Protein AF-A0A931R5M5-F1 (afdb_monomer_lite)

Sequence (130 aa):
MFVCLSPGGQSLTTGETATEKLLVGTVKGIFSFVKQGGRWNRQGTMLPDQHISAIIFEPSSQTLFAGSYNGAIFASSDNGKNWQQRNQGIVDKEIYSLASQLKHHLPPERSRHHPRRRRSRRFSPHYRRR

pLDDT: mean 77.66, std 19.81, range [27.33, 97.44]

Radius of gyration: 27.16 Å; chains: 1; bounding box: 82×51×60 Å

Foldseek 3Di:
DDDDPDPPDDDDDDDPDDDQWDWDAACFAIWIWGQDPNDTDTPGHLGGNFRWQEWDQAVVLRKIWTAGQVFFIWIDSPNSNDIDTDCPPPPRRRDNYDDYDDDDDDDPPPPPPDDPPDDDDDDDDDDDDD

Structure (mmCIF, N/CA/C/O backbone):
data_AF-A0A931R5M5-F1
#
_entry.id   AF-A0A931R5M5-F1
#
loop_
_atom_site.group_PDB
_atom_site.id
_atom_site.type_symbol
_atom_site.label_atom_id
_atom_site.label_alt_id
_atom_site.label_comp_id
_atom_site.label_asym_id
_atom_site.label_entity_id
_atom_site.label_seq_id
_atom_site.pdbx_PDB_ins_code
_atom_site.Cartn_x
_atom_site.Cartn_y
_atom_site.Cartn_z
_atom_site.occupancy
_atom_site.B_iso_or_equiv
_atom_site.auth_seq_id
_atom_site.auth_comp_id
_atom_site.auth_asym_id
_atom_site.auth_atom_id
_atom_site.pdbx_PDB_model_num
ATOM 1 N N . MET A 1 1 ? 23.899 7.059 -3.935 1.00 39.09 1 MET A N 1
ATOM 2 C CA . MET A 1 1 ? 23.312 6.637 -2.646 1.00 39.09 1 MET A CA 1
ATOM 3 C C . MET A 1 1 ? 22.272 5.583 -2.971 1.00 39.09 1 MET A C 1
ATOM 5 O O . MET A 1 1 ? 21.408 5.868 -3.788 1.00 39.09 1 MET A O 1
ATOM 9 N N . PHE A 1 2 ? 22.405 4.376 -2.426 1.00 27.33 2 PHE A N 1
ATOM 10 C CA . PHE A 1 2 ? 21.464 3.278 -2.658 1.00 27.33 2 PHE A CA 1
ATOM 11 C C . PHE A 1 2 ? 20.683 3.032 -1.369 1.00 27.33 2 PHE A C 1
ATOM 13 O O . PHE A 1 2 ? 21.277 3.022 -0.292 1.00 27.33 2 PHE A O 1
ATOM 20 N N . VAL A 1 3 ? 19.369 2.863 -1.476 1.00 43.31 3 VAL A N 1
ATOM 21 C CA . VAL A 1 3 ? 18.518 2.423 -0.368 1.00 43.31 3 VAL A CA 1
ATOM 22 C C . VAL A 1 3 ? 18.069 1.010 -0.710 1.00 43.31 3 VAL A C 1
ATOM 24 O O . VAL A 1 3 ? 17.371 0.807 -1.700 1.00 43.31 3 VAL A O 1
ATOM 27 N N . CYS A 1 4 ? 18.511 0.033 0.076 1.00 44.94 4 CYS A N 1
ATOM 28 C CA . CYS A 1 4 ? 18.116 -1.363 -0.079 1.00 44.94 4 CYS A CA 1
ATOM 29 C C . CYS A 1 4 ? 16.935 -1.644 0.855 1.00 44.94 4 CYS A C 1
ATOM 31 O O . CYS A 1 4 ? 17.058 -1.483 2.066 1.00 44.94 4 CYS A O 1
ATOM 33 N N . LEU A 1 5 ? 15.801 -2.074 0.301 1.00 55.88 5 LEU A N 1
ATOM 34 C CA . LEU A 1 5 ? 14.603 -2.452 1.054 1.00 55.88 5 LEU A CA 1
ATOM 35 C C . LEU A 1 5 ? 14.379 -3.960 0.913 1.00 55.88 5 LEU A C 1
ATOM 37 O O . LEU A 1 5 ? 13.489 -4.403 0.198 1.00 55.88 5 LEU A O 1
ATOM 41 N N . SER A 1 6 ? 15.234 -4.750 1.558 1.00 52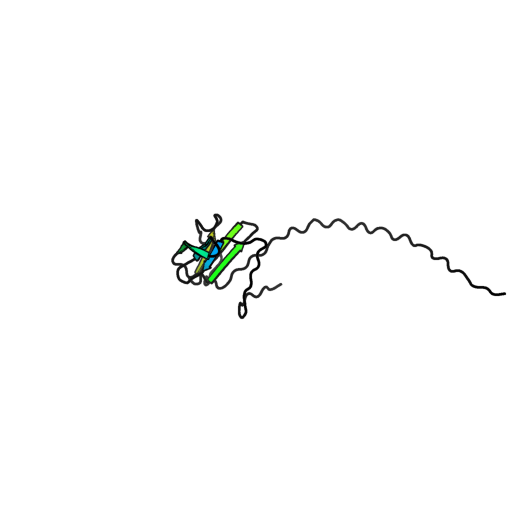.97 6 SER A N 1
ATOM 42 C CA . SER A 1 6 ? 15.001 -6.181 1.766 1.00 52.97 6 SER A CA 1
ATOM 43 C C . SER A 1 6 ? 14.606 -6.363 3.231 1.00 52.97 6 SER A C 1
ATOM 45 O O . SER A 1 6 ? 15.477 -6.250 4.100 1.00 52.97 6 SER A O 1
ATOM 47 N N . PRO A 1 7 ? 13.318 -6.581 3.560 1.00 54.22 7 PRO A N 1
ATOM 48 C CA . PRO A 1 7 ? 12.899 -6.820 4.931 1.00 54.22 7 PRO A CA 1
ATOM 49 C C . PRO A 1 7 ? 13.185 -8.286 5.282 1.00 54.22 7 PRO A C 1
ATOM 51 O O . PRO A 1 7 ? 12.282 -9.066 5.546 1.00 54.22 7 PRO A O 1
ATOM 54 N N . GLY A 1 8 ? 14.458 -8.686 5.273 1.00 48.91 8 GLY A N 1
ATOM 55 C CA . GLY A 1 8 ? 14.882 -9.948 5.890 1.00 48.91 8 GLY A CA 1
ATOM 56 C C . GLY A 1 8 ? 14.824 -9.900 7.425 1.00 48.91 8 GLY A C 1
ATOM 57 O O . GLY A 1 8 ? 15.053 -10.911 8.080 1.00 48.91 8 GLY A O 1
ATOM 58 N N . GLY A 1 9 ? 14.538 -8.728 8.003 1.00 59.25 9 GLY A N 1
ATOM 59 C CA . GLY A 1 9 ? 14.451 -8.485 9.441 1.00 59.25 9 GLY A CA 1
ATOM 60 C C . GLY A 1 9 ? 13.180 -7.735 9.846 1.00 59.25 9 GLY A C 1
ATOM 61 O O . GLY A 1 9 ? 12.313 -7.438 9.025 1.00 59.25 9 GLY A O 1
ATOM 62 N N . GLN A 1 10 ? 13.074 -7.421 11.137 1.00 51.81 10 GLN A N 1
ATOM 63 C CA . GLN A 1 10 ? 11.933 -6.706 11.706 1.00 51.81 10 GLN A CA 1
ATOM 64 C C . GLN A 1 10 ? 11.801 -5.310 11.074 1.00 51.81 10 GLN A C 1
ATOM 66 O O . GLN A 1 10 ? 12.698 -4.477 11.193 1.00 51.81 10 GLN A O 1
ATOM 71 N N . SER A 1 11 ? 10.678 -5.046 10.402 1.00 56.75 11 SER A N 1
ATOM 72 C CA . SER A 1 11 ? 10.358 -3.711 9.893 1.00 56.75 11 SER A CA 1
ATOM 73 C C . SER A 1 11 ? 9.631 -2.929 10.986 1.00 56.75 11 SER A C 1
ATOM 75 O O . SER A 1 11 ? 8.475 -3.213 11.299 1.00 56.75 11 SER A O 1
ATOM 77 N N . LEU A 1 12 ? 10.331 -1.985 11.619 1.00 54.25 12 LEU A N 1
ATOM 78 C CA . LEU A 1 12 ? 9.749 -1.049 12.577 1.00 54.25 12 LEU A CA 1
ATOM 79 C C . LEU A 1 12 ? 9.555 0.300 11.884 1.00 54.25 12 LEU A C 1
ATOM 81 O O . LEU A 1 12 ? 10.520 0.917 11.439 1.00 54.25 12 LEU A O 1
ATOM 85 N N . THR A 1 13 ? 8.313 0.773 11.818 1.00 62.06 13 THR A N 1
ATOM 86 C CA . THR A 1 13 ? 7.996 2.130 11.359 1.00 62.06 13 THR A CA 1
ATOM 87 C C . THR A 1 13 ? 7.532 2.949 12.555 1.00 62.06 13 THR A C 1
ATOM 89 O O . THR A 1 13 ? 6.559 2.588 13.216 1.00 62.06 13 THR A O 1
ATOM 92 N N . THR A 1 14 ? 8.232 4.042 12.849 1.00 57.12 14 THR A N 1
ATOM 93 C CA . THR A 1 14 ? 7.829 5.022 13.860 1.00 57.12 14 THR A CA 1
ATOM 94 C C . THR A 1 14 ? 7.192 6.225 13.168 1.00 57.12 14 THR A C 1
ATOM 96 O O . THR A 1 14 ? 7.649 6.667 12.117 1.00 57.12 14 THR A O 1
ATOM 99 N N . GLY A 1 15 ? 6.099 6.732 13.736 1.00 59.69 15 GLY A N 1
ATOM 100 C CA . GLY A 1 15 ? 5.455 7.974 13.312 1.00 59.69 15 GLY A CA 1
ATOM 101 C C . GLY A 1 15 ? 5.564 9.025 14.411 1.00 59.69 15 GLY A C 1
ATOM 102 O O . GLY A 1 15 ? 5.670 8.680 15.586 1.00 59.69 15 GLY A O 1
ATOM 103 N N . GLU A 1 16 ? 5.528 10.303 14.038 1.00 53.72 16 GLU A N 1
ATOM 104 C CA . GLU A 1 16 ? 5.607 11.425 14.989 1.00 53.72 16 GLU A CA 1
ATOM 105 C C . GLU A 1 16 ? 4.336 11.579 15.841 1.00 53.72 16 GLU A C 1
ATOM 107 O O . GLU A 1 16 ? 4.363 12.201 16.900 1.00 53.72 16 GLU A O 1
ATOM 112 N N . THR A 1 17 ? 3.218 10.991 15.404 1.00 57.06 17 THR A N 1
ATOM 113 C CA . THR A 1 17 ? 1.934 11.018 16.112 1.00 57.06 17 THR A CA 1
ATOM 114 C C . THR A 1 17 ? 1.318 9.625 16.187 1.00 57.06 17 THR A C 1
ATOM 116 O O . THR A 1 17 ? 1.580 8.755 15.350 1.00 57.06 17 THR A O 1
ATOM 119 N N . ALA A 1 18 ? 0.493 9.397 17.212 1.00 60.28 18 ALA A N 1
ATOM 120 C CA . ALA A 1 18 ? -0.290 8.175 17.316 1.00 60.28 18 ALA A CA 1
ATOM 121 C C . ALA A 1 18 ? -1.254 8.097 16.122 1.00 60.28 18 ALA A C 1
ATOM 123 O O . ALA A 1 18 ? -2.185 8.891 16.020 1.00 60.28 18 ALA A O 1
ATOM 124 N N . THR A 1 19 ? -1.029 7.146 15.213 1.00 71.94 19 THR A N 1
ATOM 125 C CA . THR A 1 19 ? -1.977 6.904 14.124 1.00 71.94 19 THR A CA 1
ATOM 126 C C . THR A 1 19 ? -3.171 6.113 14.641 1.00 71.94 19 THR A C 1
ATOM 128 O O . THR A 1 19 ? -3.031 5.041 15.236 1.00 71.94 19 THR A O 1
ATOM 131 N N . GLU A 1 20 ? -4.367 6.623 14.380 1.00 83.69 20 GLU A N 1
ATOM 132 C CA . GLU A 1 20 ? -5.607 5.884 14.607 1.00 83.69 20 GLU A CA 1
ATOM 133 C C . GLU A 1 20 ? -5.989 5.032 13.400 1.00 83.69 20 GLU A C 1
ATOM 135 O O . GLU A 1 20 ? -6.928 4.252 13.497 1.00 83.69 20 GLU A O 1
ATOM 140 N N . LYS A 1 21 ? -5.268 5.143 12.275 1.00 85.88 21 LYS A N 1
ATOM 141 C CA . LYS A 1 21 ? -5.554 4.433 11.026 1.00 85.88 21 LYS A CA 1
ATOM 142 C C . LYS A 1 21 ? -4.413 3.486 10.661 1.00 85.88 21 LYS A C 1
ATOM 144 O O . LYS A 1 21 ? -3.245 3.869 10.668 1.00 85.88 21 LYS A O 1
ATOM 149 N N . LEU A 1 22 ? -4.772 2.261 10.295 1.00 88.12 22 LEU A N 1
ATOM 150 C CA . LEU A 1 22 ? -3.857 1.230 9.812 1.00 88.12 22 LEU A CA 1
ATOM 151 C C . LEU A 1 22 ? -4.331 0.730 8.447 1.00 88.12 22 LEU A C 1
ATOM 153 O O . LEU A 1 22 ? -5.523 0.485 8.253 1.00 88.12 22 LEU A O 1
ATOM 157 N N . LEU A 1 23 ? -3.396 0.576 7.510 1.00 91.62 23 LEU A N 1
ATOM 158 C CA . LEU A 1 23 ? -3.628 -0.036 6.205 1.00 91.62 23 LEU A CA 1
ATOM 159 C C . LEU A 1 23 ? -2.871 -1.360 6.131 1.00 91.62 23 LEU A C 1
ATOM 161 O O . LEU A 1 23 ? -1.707 -1.428 6.517 1.00 91.62 23 LEU A O 1
ATOM 165 N N . VAL A 1 24 ? -3.530 -2.399 5.629 1.00 93.12 24 VAL A N 1
ATOM 166 C CA . VAL A 1 24 ? -2.960 -3.740 5.484 1.00 93.12 24 VAL A CA 1
ATOM 167 C C . VAL A 1 24 ? -3.132 -4.185 4.039 1.00 93.12 24 VAL A C 1
ATOM 169 O O . VAL A 1 24 ? -4.259 -4.348 3.572 1.00 93.12 24 VAL A O 1
ATOM 172 N N . GLY A 1 25 ? -2.016 -4.367 3.335 1.00 93.50 25 GLY A N 1
ATOM 173 C CA . GLY A 1 25 ? -1.994 -4.976 2.009 1.00 93.50 25 GLY A CA 1
ATOM 174 C C . GLY A 1 25 ? -2.135 -6.492 2.108 1.00 93.50 25 GLY A C 1
ATOM 175 O O . GLY A 1 25 ? -1.521 -7.122 2.966 1.00 93.50 25 GLY A O 1
ATOM 176 N N . THR A 1 26 ? -2.972 -7.078 1.258 1.00 94.56 26 THR A N 1
ATOM 177 C CA . THR A 1 26 ? -3.202 -8.524 1.190 1.00 94.56 26 THR A CA 1
ATOM 178 C C . THR A 1 26 ? -3.313 -8.974 -0.264 1.00 94.56 26 THR A C 1
ATOM 180 O O . THR A 1 26 ? -3.383 -8.151 -1.177 1.00 94.56 26 THR A O 1
ATOM 183 N N . VAL A 1 27 ? -3.447 -10.284 -0.482 1.00 95.38 27 VAL A N 1
ATOM 184 C CA . VAL A 1 27 ? -3.796 -10.849 -1.798 1.00 95.38 27 VAL A CA 1
ATOM 185 C C . VAL A 1 27 ? -5.186 -10.424 -2.303 1.00 95.38 27 VAL A C 1
ATOM 187 O O . VAL A 1 27 ? -5.471 -10.582 -3.482 1.00 95.38 27 VAL A O 1
ATOM 190 N N . LYS A 1 28 ? -6.059 -9.896 -1.428 1.00 95.25 28 LYS A N 1
ATOM 191 C CA . LYS A 1 28 ? -7.432 -9.459 -1.751 1.00 95.25 28 LYS A CA 1
ATOM 192 C C . LYS A 1 28 ? -7.610 -7.937 -1.728 1.00 95.25 28 LYS A C 1
ATOM 194 O O . LYS A 1 28 ? -8.743 -7.455 -1.746 1.00 95.25 28 LYS A O 1
ATOM 199 N N . GLY A 1 29 ? -6.518 -7.183 -1.640 1.00 95.69 29 GLY A N 1
ATOM 200 C CA . GLY A 1 29 ? -6.550 -5.727 -1.621 1.00 95.69 29 GLY A CA 1
ATOM 201 C C . GLY A 1 29 ? -6.047 -5.090 -0.334 1.00 95.69 29 G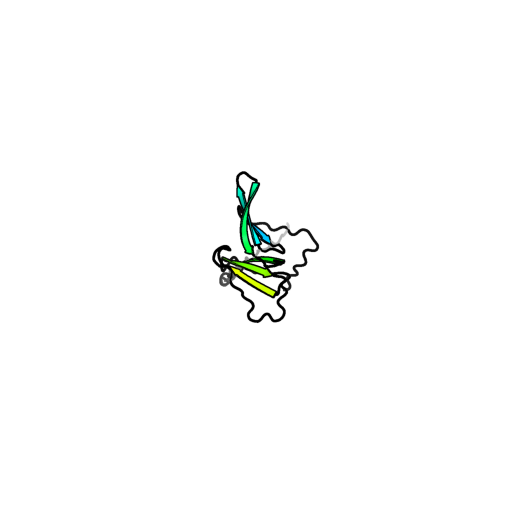LY A C 1
ATOM 202 O O . GLY A 1 29 ? -5.463 -5.748 0.533 1.00 95.69 29 GLY A O 1
ATOM 203 N N . ILE A 1 30 ? -6.297 -3.784 -0.219 1.00 96.31 30 ILE A N 1
ATOM 204 C CA . ILE A 1 30 ? -5.968 -2.982 0.968 1.00 96.31 30 ILE A CA 1
ATOM 205 C C . ILE A 1 30 ? -7.150 -2.977 1.932 1.00 96.31 30 ILE A C 1
ATOM 207 O O . ILE A 1 30 ? -8.205 -2.422 1.617 1.00 96.31 30 ILE A O 1
ATOM 211 N N . PHE A 1 31 ? -6.961 -3.513 3.134 1.00 94.62 31 PHE A N 1
ATOM 212 C CA . PHE A 1 31 ? -7.904 -3.341 4.237 1.00 94.62 31 PHE A CA 1
ATOM 213 C C . PHE A 1 31 ? -7.511 -2.157 5.108 1.00 94.62 31 PHE A C 1
ATOM 215 O O . PHE A 1 31 ? -6.336 -1.962 5.412 1.00 94.62 31 PHE A O 1
ATOM 222 N N . SER A 1 32 ? -8.506 -1.382 5.535 1.00 92.56 32 SER A N 1
ATOM 223 C CA . SER A 1 32 ? -8.306 -0.290 6.483 1.00 92.56 32 SER A CA 1
ATOM 224 C C . SER A 1 32 ? -8.897 -0.625 7.844 1.00 92.56 32 SER A C 1
ATOM 226 O O . SER A 1 32 ? -9.952 -1.255 7.952 1.00 92.56 32 SER A O 1
ATOM 228 N N . PHE A 1 33 ? -8.201 -0.198 8.889 1.00 91.69 33 PHE A N 1
ATOM 229 C CA . PHE A 1 33 ? -8.599 -0.362 10.276 1.00 91.69 33 PHE A CA 1
ATOM 230 C C . PHE A 1 33 ? -8.507 0.976 10.993 1.00 91.69 33 PHE A C 1
ATOM 232 O O . PHE A 1 33 ? -7.626 1.783 10.691 1.00 91.69 33 PHE A O 1
ATOM 239 N N . VAL A 1 34 ? -9.400 1.184 11.959 1.00 90.62 34 VAL A N 1
ATOM 240 C CA . VAL A 1 34 ? -9.362 2.332 12.866 1.00 90.62 34 VAL A CA 1
ATOM 241 C C . VAL A 1 34 ? -9.278 1.848 14.306 1.00 90.62 34 VAL A C 1
ATOM 243 O O . VAL A 1 34 ? -9.946 0.879 14.679 1.00 90.62 34 VAL A O 1
ATOM 246 N N . LYS A 1 35 ? -8.444 2.501 15.115 1.00 89.19 35 LYS A N 1
ATOM 247 C CA . LYS A 1 35 ? -8.302 2.205 16.538 1.00 89.19 35 LYS A CA 1
ATOM 248 C C . LYS A 1 35 ? -9.423 2.891 17.320 1.00 89.19 35 LYS A C 1
ATOM 250 O O . LYS A 1 35 ? -9.508 4.108 17.335 1.00 89.19 35 LYS A O 1
ATOM 255 N N . GLN A 1 36 ? -10.276 2.113 17.982 1.00 90.00 36 GLN A N 1
ATOM 256 C CA . GLN A 1 36 ? -11.355 2.608 18.846 1.00 90.00 36 GLN A CA 1
ATOM 257 C C . GLN A 1 36 ? -11.329 1.833 20.166 1.00 90.00 36 GLN A C 1
ATOM 259 O O . GLN A 1 36 ? -11.273 0.602 20.162 1.00 90.00 36 GLN A O 1
ATOM 264 N N . GLY A 1 37 ? -11.299 2.538 21.302 1.00 88.88 37 GLY A N 1
ATOM 265 C CA . GLY A 1 37 ? -11.235 1.902 22.629 1.00 88.88 37 GLY A CA 1
ATOM 266 C C . GLY A 1 37 ? -10.018 0.985 22.819 1.00 88.88 37 GLY A C 1
ATOM 267 O O . GLY A 1 37 ? -10.121 -0.067 23.442 1.00 88.88 37 GLY A O 1
ATOM 268 N N . GLY A 1 38 ? -8.877 1.326 22.209 1.00 86.50 38 GLY A N 1
ATOM 269 C CA . GLY A 1 38 ? -7.654 0.516 22.264 1.00 86.50 38 GLY A CA 1
ATOM 270 C C . GLY A 1 38 ? -7.615 -0.688 21.313 1.00 86.50 38 GLY A C 1
ATOM 271 O O . GLY A 1 38 ? -6.574 -1.337 21.225 1.00 86.50 38 GLY A O 1
ATOM 272 N N . ARG A 1 39 ? -8.690 -0.965 20.562 1.00 88.75 39 ARG A N 1
ATOM 273 C CA . ARG A 1 39 ? -8.802 -2.115 19.644 1.00 88.75 39 ARG A CA 1
ATOM 274 C C . ARG A 1 39 ? -8.871 -1.658 18.188 1.00 88.75 39 ARG A C 1
ATOM 276 O O . ARG A 1 39 ? -9.401 -0.591 17.898 1.00 88.75 39 ARG A O 1
ATOM 283 N N . TRP A 1 40 ? -8.350 -2.470 17.270 1.00 88.44 40 TRP A N 1
ATOM 284 C CA . TRP A 1 40 ? -8.444 -2.223 15.829 1.00 88.44 40 TRP A CA 1
ATOM 285 C C . TRP A 1 40 ? -9.758 -2.767 15.269 1.00 88.44 40 TRP A C 1
ATOM 287 O O . TRP A 1 40 ? -10.047 -3.951 15.421 1.00 88.44 40 TRP A O 1
ATOM 297 N N . ASN A 1 41 ? -10.519 -1.923 14.575 1.00 92.50 41 ASN A N 1
ATOM 298 C CA . ASN A 1 41 ? -11.773 -2.292 13.921 1.00 92.50 41 ASN A CA 1
ATOM 299 C C . ASN A 1 41 ? -11.651 -2.105 12.411 1.00 92.50 41 ASN A C 1
ATOM 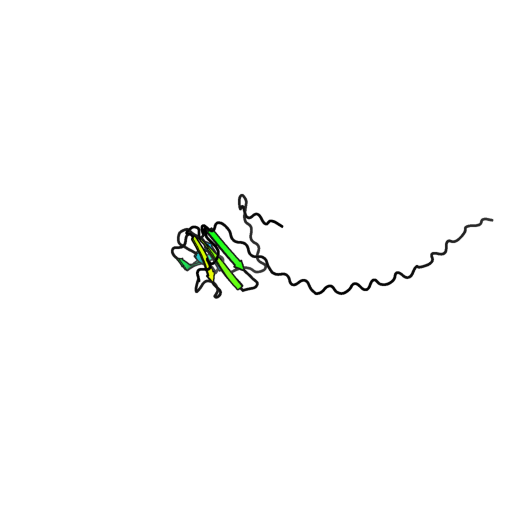301 O O . ASN A 1 41 ? -11.315 -1.011 11.947 1.00 92.50 41 ASN A O 1
ATOM 305 N N . ARG A 1 42 ? -11.933 -3.162 11.642 1.00 93.12 42 ARG A N 1
ATOM 306 C CA . ARG A 1 42 ? -11.907 -3.119 10.174 1.00 93.12 42 ARG A CA 1
ATOM 307 C C . ARG A 1 42 ? -12.993 -2.170 9.669 1.00 93.12 42 ARG A C 1
ATOM 309 O O . ARG A 1 42 ? -14.157 -2.343 10.006 1.00 93.12 42 ARG A O 1
ATOM 316 N N . GLN A 1 43 ? -12.608 -1.205 8.842 1.00 93.56 43 GLN A N 1
ATOM 317 C CA . GLN A 1 43 ? -13.525 -0.247 8.217 1.00 93.56 43 GLN A CA 1
ATOM 318 C C . GLN A 1 43 ? -14.001 -0.720 6.841 1.00 93.56 43 GLN A C 1
ATOM 320 O O . GLN A 1 43 ? -15.129 -0.451 6.449 1.00 93.56 43 GLN A O 1
ATOM 325 N N . GLY A 1 44 ? -13.156 -1.442 6.102 1.00 92.56 44 GLY A N 1
ATOM 326 C CA . GLY A 1 44 ? -13.513 -1.954 4.782 1.00 92.56 44 GLY A CA 1
ATOM 327 C C . GLY A 1 44 ? -12.302 -2.258 3.912 1.00 92.56 44 GLY A C 1
ATOM 328 O O . GLY A 1 44 ? -11.180 -2.397 4.408 1.00 92.56 44 GLY A O 1
ATOM 329 N N . THR A 1 45 ? -12.550 -2.359 2.609 1.00 95.25 45 THR A N 1
ATOM 330 C CA . THR A 1 45 ? -11.531 -2.575 1.575 1.00 95.25 45 THR A CA 1
ATOM 331 C C . THR A 1 45 ? -11.422 -1.315 0.718 1.00 95.25 45 THR A C 1
ATOM 333 O O . THR A 1 45 ? -12.422 -0.875 0.167 1.00 95.25 45 THR A O 1
ATOM 336 N N . MET A 1 46 ? -10.229 -0.723 0.628 1.00 94.50 46 MET A N 1
ATOM 337 C CA . MET A 1 46 ? -9.981 0.521 -0.122 1.00 94.50 46 MET A CA 1
ATOM 338 C C . MET A 1 46 ? -9.632 0.281 -1.589 1.00 94.50 46 MET A C 1
ATOM 340 O O . MET A 1 46 ? -9.953 1.101 -2.439 1.00 94.50 46 MET A O 1
ATOM 344 N N . LEU A 1 47 ? -8.962 -0.834 -1.875 1.00 95.50 47 LEU A N 1
ATOM 345 C CA . LEU A 1 47 ? -8.537 -1.215 -3.219 1.00 95.50 47 LEU A CA 1
ATOM 346 C C . LEU A 1 47 ? -8.725 -2.731 -3.368 1.00 95.50 47 LEU A C 1
ATOM 348 O O . LEU A 1 47 ? -7.799 -3.470 -3.033 1.00 95.50 47 LEU A O 1
ATOM 352 N N . PRO A 1 48 ? -9.935 -3.203 -3.722 1.00 95.81 48 PRO A N 1
ATOM 353 C CA . PRO A 1 48 ? -10.260 -4.627 -3.786 1.00 95.81 48 PRO A CA 1
ATOM 354 C C . PRO A 1 48 ? -9.596 -5.325 -4.979 1.00 95.81 48 PRO A C 1
ATOM 356 O O . PRO A 1 48 ? -9.225 -4.686 -5.961 1.00 95.81 48 PRO A O 1
ATOM 359 N N . ASP A 1 49 ? -9.454 -6.648 -4.874 1.00 94.31 49 ASP A N 1
ATOM 360 C CA . ASP A 1 49 ? -9.020 -7.547 -5.959 1.00 94.31 49 ASP A CA 1
ATOM 361 C C . ASP A 1 49 ? -7.627 -7.247 -6.540 1.00 94.31 49 ASP A C 1
ATOM 363 O O . ASP A 1 49 ? -7.295 -7.633 -7.659 1.00 94.31 49 ASP A O 1
ATOM 367 N N . GLN A 1 50 ? -6.783 -6.580 -5.750 1.00 95.12 50 GLN A N 1
ATOM 368 C CA . G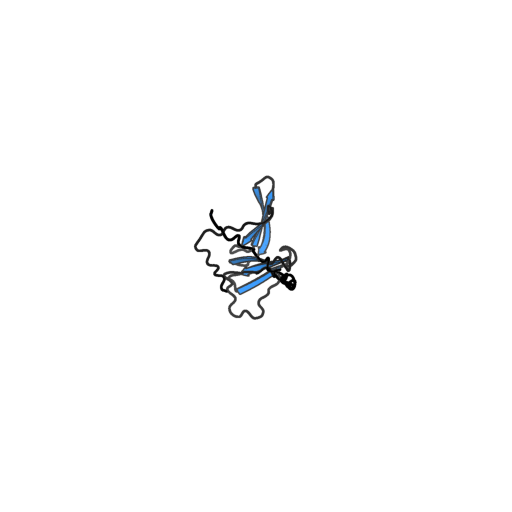LN A 1 50 ? -5.377 -6.340 -6.060 1.00 95.12 50 GLN A CA 1
ATOM 369 C C . GLN A 1 50 ? -4.492 -7.111 -5.081 1.00 95.12 50 GLN A C 1
ATOM 371 O O . GLN A 1 50 ? -4.706 -7.061 -3.870 1.00 95.12 50 GLN A O 1
ATOM 376 N N . HIS A 1 51 ? -3.462 -7.794 -5.581 1.00 95.69 51 HIS A N 1
ATOM 377 C CA . HIS A 1 51 ? -2.482 -8.458 -4.723 1.00 95.69 51 HIS A CA 1
ATOM 378 C C . HIS A 1 51 ? -1.443 -7.432 -4.269 1.00 95.69 51 HIS A C 1
ATOM 380 O O . HIS A 1 51 ? -0.492 -7.145 -4.993 1.00 95.69 51 HIS A O 1
ATOM 386 N N . ILE A 1 52 ? -1.644 -6.837 -3.098 1.00 96.31 52 ILE A N 1
ATOM 387 C CA . ILE A 1 52 ? -0.841 -5.707 -2.628 1.00 96.31 52 ILE A CA 1
ATOM 388 C C . ILE A 1 52 ? 0.447 -6.197 -1.976 1.00 96.31 52 ILE A C 1
ATOM 390 O O . ILE A 1 52 ? 0.404 -6.923 -0.986 1.00 96.31 52 ILE A O 1
ATOM 394 N N . SER A 1 53 ? 1.578 -5.746 -2.507 1.00 94.31 53 SER A N 1
ATOM 395 C CA . SER A 1 53 ? 2.926 -6.059 -2.022 1.00 94.31 53 SER A CA 1
ATOM 396 C C . SER A 1 53 ? 3.551 -4.904 -1.239 1.00 94.31 53 SER A C 1
ATOM 398 O O . SER A 1 53 ? 4.346 -5.134 -0.332 1.00 94.31 53 SER A O 1
ATOM 400 N N . ALA A 1 54 ? 3.178 -3.660 -1.552 1.00 93.00 54 ALA A N 1
ATOM 401 C CA . ALA A 1 54 ? 3.736 -2.473 -0.917 1.00 93.00 54 ALA A CA 1
ATOM 402 C C . ALA A 1 54 ? 2.693 -1.359 -0.799 1.00 93.00 54 ALA A C 1
ATOM 404 O O . ALA A 1 54 ? 1.899 -1.146 -1.713 1.00 93.00 54 ALA A O 1
ATOM 405 N N . ILE A 1 55 ? 2.721 -0.618 0.310 1.00 93.69 55 ILE A N 1
ATOM 406 C CA . ILE A 1 55 ? 1.916 0.591 0.522 1.00 93.69 55 ILE A CA 1
ATOM 407 C C . ILE A 1 55 ? 2.832 1.651 1.130 1.00 93.69 55 ILE A C 1
ATOM 409 O O . ILE A 1 55 ? 3.495 1.377 2.129 1.00 93.69 55 ILE A O 1
ATOM 413 N N . ILE A 1 56 ? 2.858 2.853 0.556 1.00 92.69 56 ILE A N 1
ATOM 414 C CA . ILE A 1 56 ? 3.579 4.005 1.114 1.00 92.69 56 ILE A CA 1
ATOM 415 C C . ILE A 1 56 ? 2.697 5.253 1.108 1.00 92.69 56 ILE A C 1
ATOM 417 O O . ILE A 1 56 ? 1.772 5.375 0.304 1.00 92.69 56 ILE A O 1
ATOM 421 N N . PHE A 1 57 ? 3.009 6.196 1.991 1.00 89.94 57 PHE A N 1
ATOM 422 C CA . PHE A 1 57 ? 2.472 7.552 1.958 1.00 89.94 57 PHE A CA 1
ATOM 423 C C . PHE A 1 57 ? 3.601 8.510 1.591 1.00 89.94 57 PHE A C 1
ATOM 425 O O . PHE A 1 57 ? 4.621 8.537 2.276 1.00 89.94 57 PHE A O 1
ATOM 432 N N . GLU A 1 58 ? 3.426 9.279 0.518 1.00 90.94 58 GLU A N 1
ATOM 433 C CA . GLU A 1 58 ? 4.367 10.322 0.115 1.00 90.94 58 GLU A CA 1
ATOM 434 C C . GLU A 1 58 ? 3.936 11.651 0.764 1.00 90.94 58 GLU A C 1
ATOM 436 O O . GLU A 1 58 ? 2.895 12.196 0.384 1.00 90.94 58 GLU A O 1
ATOM 441 N N . PRO A 1 59 ? 4.685 12.185 1.751 1.00 86.31 59 PRO A N 1
ATOM 442 C CA . PRO A 1 59 ? 4.199 13.299 2.565 1.00 86.31 59 PRO A CA 1
ATOM 443 C C . PRO A 1 59 ? 4.077 14.629 1.817 1.00 86.31 59 PRO A C 1
ATOM 445 O O . PRO A 1 59 ? 3.245 15.453 2.187 1.00 86.31 59 PRO A O 1
ATOM 448 N N . SER A 1 60 ? 4.884 14.858 0.776 1.00 88.88 60 SER A N 1
ATOM 449 C CA . SER A 1 60 ? 4.946 16.152 0.080 1.00 88.88 60 SER A CA 1
ATOM 450 C C . SER A 1 60 ? 3.689 16.409 -0.757 1.00 88.88 60 SER A C 1
ATOM 452 O O . SER A 1 60 ? 3.162 17.517 -0.770 1.00 88.88 60 SER A O 1
ATOM 454 N N . SER A 1 61 ? 3.199 15.380 -1.445 1.00 91.44 61 SER A N 1
ATOM 455 C CA . SER A 1 61 ? 1.966 15.381 -2.239 1.00 91.44 61 SER A CA 1
ATOM 456 C C . SER A 1 61 ? 0.757 14.862 -1.466 1.00 91.44 61 SER A C 1
ATOM 458 O O . SER A 1 61 ? -0.354 14.917 -1.986 1.00 91.44 61 SER A O 1
ATOM 460 N N . GLN A 1 62 ? 0.966 14.334 -0.256 1.00 90.81 62 GLN A N 1
ATOM 461 C CA . GLN A 1 62 ? -0.055 13.662 0.551 1.00 90.81 62 GLN A CA 1
ATOM 462 C C . GLN A 1 62 ? -0.764 12.528 -0.209 1.00 90.81 62 GLN A C 1
ATOM 464 O O . GLN A 1 62 ? -1.968 12.313 -0.070 1.00 90.81 62 GLN A O 1
ATOM 469 N N . THR A 1 63 ? -0.009 11.794 -1.029 1.00 93.81 63 THR A N 1
ATOM 470 C CA . THR A 1 63 ? -0.541 10.723 -1.880 1.00 93.81 63 THR A CA 1
ATOM 471 C C . THR A 1 63 ? -0.190 9.358 -1.301 1.00 93.81 63 THR A C 1
ATOM 473 O O . THR A 1 63 ? 0.962 9.085 -0.960 1.00 93.81 63 THR A O 1
ATOM 476 N N . LEU A 1 64 ? -1.181 8.471 -1.217 1.00 94.69 64 LEU A N 1
ATOM 477 C CA . LEU A 1 64 ? -0.954 7.051 -0.970 1.00 94.69 64 LEU A CA 1
ATOM 478 C C . LEU A 1 64 ? -0.585 6.363 -2.279 1.00 94.69 64 LEU A C 1
ATOM 480 O O . LEU A 1 64 ? -1.288 6.519 -3.275 1.00 94.69 64 LEU A O 1
ATOM 484 N N . PHE A 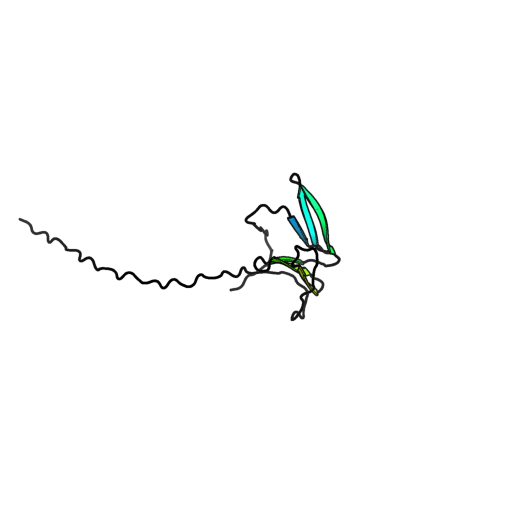1 65 ? 0.465 5.552 -2.255 1.00 96.06 65 PHE A N 1
ATOM 485 C CA . PHE A 1 65 ? 0.820 4.665 -3.355 1.00 96.06 65 PHE A CA 1
ATOM 486 C C . PHE A 1 65 ? 0.720 3.216 -2.907 1.00 96.06 65 PHE A C 1
ATOM 488 O O . PHE A 1 65 ? 1.102 2.875 -1.787 1.00 96.06 65 PHE A O 1
ATOM 495 N N . ALA A 1 66 ? 0.229 2.365 -3.798 1.00 96.31 66 ALA A N 1
ATOM 496 C CA . ALA A 1 66 ? 0.169 0.930 -3.600 1.00 96.31 66 ALA A CA 1
ATOM 497 C C . ALA A 1 66 ? 0.804 0.217 -4.789 1.00 96.31 66 ALA A C 1
ATOM 499 O O . ALA A 1 66 ? 0.431 0.452 -5.936 1.00 96.31 66 ALA A O 1
ATOM 500 N N . GLY A 1 67 ? 1.770 -0.643 -4.500 1.00 96.00 67 GLY A N 1
ATOM 501 C CA . GLY A 1 67 ? 2.353 -1.565 -5.456 1.00 96.00 67 GLY A CA 1
ATOM 502 C C . GLY A 1 67 ? 1.592 -2.876 -5.403 1.00 96.00 67 GLY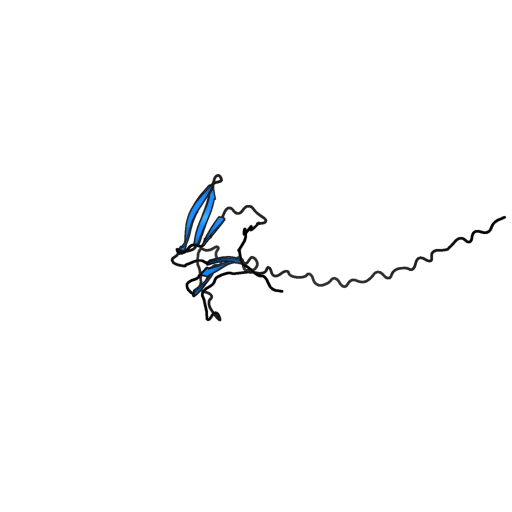 A C 1
ATOM 503 O O . GLY A 1 67 ? 1.315 -3.390 -4.315 1.00 96.00 67 GLY A O 1
ATOM 504 N N . SER A 1 68 ? 1.250 -3.410 -6.568 1.00 95.25 68 SER A N 1
ATOM 505 C CA . SER A 1 68 ? 0.660 -4.728 -6.686 1.00 95.25 68 SER A CA 1
ATOM 506 C C . SER A 1 68 ? 1.574 -5.682 -7.437 1.00 95.25 68 SER A C 1
ATOM 508 O O . SER A 1 68 ? 2.187 -5.333 -8.447 1.00 95.25 68 SER A O 1
ATOM 510 N N . TYR A 1 69 ? 1.602 -6.921 -6.954 1.00 91.19 69 TYR A N 1
ATOM 511 C CA . TYR A 1 69 ? 2.255 -8.034 -7.622 1.00 91.19 69 TYR A CA 1
ATOM 512 C C . TYR A 1 69 ? 1.641 -8.323 -9.002 1.00 91.19 69 TYR A C 1
ATOM 514 O O . TYR A 1 69 ? 2.327 -8.798 -9.892 1.00 91.19 69 TYR A O 1
ATOM 522 N N . ASN A 1 70 ? 0.363 -7.991 -9.218 1.00 86.00 70 ASN A N 1
ATOM 523 C CA . ASN A 1 70 ? -0.351 -8.291 -10.464 1.00 86.00 70 ASN A CA 1
ATOM 524 C C . ASN A 1 70 ? -0.063 -7.324 -11.623 1.00 86.00 70 ASN A C 1
ATOM 526 O O . ASN A 1 70 ? -0.755 -7.373 -12.641 1.00 86.00 70 ASN A O 1
ATOM 530 N N . GLY A 1 71 ? 0.918 -6.434 -11.484 1.00 83.62 71 GLY A N 1
ATOM 531 C CA . GLY A 1 71 ? 1.305 -5.591 -12.598 1.00 83.62 71 GLY A CA 1
ATOM 532 C C . GLY A 1 71 ? 0.900 -4.121 -12.493 1.00 83.62 71 GLY A C 1
ATOM 533 O O . GLY A 1 71 ? 0.717 -3.487 -13.538 1.00 83.62 71 GLY A O 1
ATOM 534 N N . ALA A 1 72 ? 0.700 -3.550 -11.303 1.00 93.06 72 ALA A N 1
ATOM 535 C CA . ALA A 1 72 ? 0.249 -2.162 -11.216 1.00 93.06 72 ALA A CA 1
ATOM 536 C C . ALA A 1 72 ? 0.737 -1.380 -9.993 1.00 93.06 72 ALA A C 1
ATOM 538 O O . ALA A 1 72 ? 0.819 -1.892 -8.880 1.00 93.06 72 ALA A O 1
ATOM 539 N N . ILE A 1 73 ? 0.991 -0.091 -10.219 1.00 95.94 73 ILE A N 1
ATOM 540 C CA . ILE A 1 73 ? 1.040 0.953 -9.203 1.00 95.94 73 ILE A CA 1
ATOM 541 C C . ILE A 1 73 ? -0.306 1.668 -9.207 1.00 95.94 73 ILE A C 1
ATOM 543 O O . ILE A 1 73 ? -0.782 2.125 -10.247 1.00 95.94 73 ILE A O 1
ATOM 547 N N . PHE A 1 74 ? -0.887 1.821 -8.028 1.00 97.25 74 PHE A N 1
ATOM 548 C CA . PHE A 1 74 ? -2.073 2.628 -7.793 1.00 97.25 74 PHE A CA 1
ATOM 549 C C . PHE A 1 74 ? -1.712 3.834 -6.932 1.00 97.25 74 PHE A C 1
ATOM 551 O O . PHE A 1 74 ? -0.875 3.732 -6.037 1.00 97.25 74 PHE A O 1
ATOM 558 N N . ALA A 1 75 ? -2.357 4.967 -7.185 1.00 97.44 75 ALA A N 1
ATOM 559 C CA . ALA A 1 75 ? -2.193 6.194 -6.419 1.00 97.44 75 ALA A CA 1
ATOM 560 C C . ALA A 1 75 ? -3.550 6.737 -5.965 1.00 97.44 75 ALA A C 1
ATOM 562 O O . ALA A 1 75 ? -4.512 6.723 -6.735 1.00 97.44 75 ALA A O 1
ATOM 563 N N . SER A 1 76 ? -3.613 7.248 -4.740 1.00 97.44 76 SER A N 1
ATOM 564 C CA . SER A 1 76 ? -4.789 7.902 -4.172 1.00 97.44 76 SER A CA 1
ATOM 565 C C . SER A 1 76 ? -4.393 9.211 -3.499 1.00 97.44 76 SER A C 1
ATOM 567 O O . SER A 1 76 ? -3.604 9.222 -2.555 1.00 97.44 76 SER A O 1
ATOM 569 N N . SER A 1 77 ? -4.970 10.314 -3.971 1.00 96.31 77 SER A N 1
ATOM 570 C CA . SER A 1 77 ? -4.777 11.662 -3.421 1.00 96.31 77 SER A CA 1
ATOM 571 C C . SER A 1 77 ? -5.885 12.074 -2.444 1.00 96.31 77 SER A C 1
ATOM 573 O O . SER A 1 77 ? -5.980 13.236 -2.065 1.00 96.31 77 SER A O 1
ATOM 575 N N . ASP A 1 78 ? -6.776 11.149 -2.078 1.00 93.88 78 ASP A N 1
ATOM 576 C CA . ASP A 1 78 ? -7.969 11.416 -1.267 1.00 93.88 78 ASP A CA 1
ATOM 577 C C . ASP A 1 78 ? -8.101 10.447 -0.080 1.00 93.88 78 ASP A C 1
ATOM 579 O O . ASP A 1 78 ? -9.199 10.076 0.345 1.00 93.88 78 ASP A O 1
ATOM 583 N N . ASN A 1 79 ? -6.954 10.071 0.494 1.00 89.88 79 ASN A N 1
ATOM 584 C CA . ASN A 1 79 ? -6.835 9.187 1.658 1.00 89.88 79 ASN A CA 1
ATOM 585 C C . ASN A 1 79 ? -7.381 7.762 1.444 1.00 89.88 79 ASN A C 1
ATOM 587 O O . ASN A 1 79 ? -7.822 7.109 2.404 1.00 89.88 79 ASN A O 1
ATOM 591 N N . GLY A 1 80 ? -7.302 7.266 0.209 1.00 92.06 80 GLY A N 1
ATOM 592 C CA . GLY A 1 80 ? -7.656 5.900 -0.168 1.00 92.06 80 GLY A CA 1
ATOM 593 C C . GLY A 1 80 ? -9.120 5.723 -0.559 1.00 92.06 80 GLY A C 1
ATOM 594 O O . GLY A 1 80 ? -9.576 4.581 -0.579 1.00 92.06 80 GLY A O 1
ATOM 595 N N . LYS A 1 81 ? -9.859 6.814 -0.819 1.00 92.50 81 LYS A N 1
ATOM 596 C CA . LYS A 1 81 ? -11.261 6.745 -1.261 1.00 92.50 81 LYS A CA 1
ATOM 597 C C . LYS A 1 81 ? -11.348 6.375 -2.739 1.00 92.50 81 LYS A C 1
ATOM 599 O O . LYS A 1 81 ? -12.165 5.536 -3.096 1.00 92.50 81 LYS A O 1
ATOM 604 N N . ASN A 1 82 ? -10.485 6.956 -3.569 1.00 96.25 82 ASN A N 1
ATOM 605 C CA . ASN A 1 82 ? -10.355 6.638 -4.984 1.00 96.25 82 ASN A CA 1
ATOM 606 C C . ASN A 1 82 ? -8.899 6.335 -5.333 1.00 96.25 82 ASN A C 1
ATOM 608 O O . ASN A 1 82 ? -7.976 6.965 -4.816 1.00 96.25 82 ASN A O 1
ATOM 612 N N . TRP A 1 83 ? -8.704 5.388 -6.250 1.00 97.31 83 TRP A N 1
ATOM 613 C CA . TRP A 1 83 ? -7.391 4.941 -6.702 1.00 97.31 83 TRP A CA 1
ATOM 614 C C . TRP A 1 83 ? -7.289 5.026 -8.221 1.00 97.31 83 TRP A C 1
ATOM 616 O O . TRP A 1 83 ? -8.210 4.653 -8.942 1.00 97.31 83 TRP A O 1
ATOM 626 N N . GLN A 1 84 ? -6.149 5.504 -8.704 1.00 97.38 84 GLN A N 1
ATOM 627 C CA . GLN A 1 84 ? -5.831 5.606 -10.124 1.00 97.38 84 GLN A CA 1
ATOM 628 C C . GLN A 1 84 ? -4.580 4.795 -10.431 1.00 97.38 84 GLN A C 1
ATOM 630 O O . GLN A 1 84 ? -3.588 4.888 -9.711 1.00 97.38 84 GLN A O 1
ATOM 635 N N . GLN A 1 85 ? -4.598 4.048 -11.528 1.00 95.69 85 GLN A N 1
ATOM 636 C CA . GLN A 1 85 ? -3.424 3.320 -11.997 1.00 95.69 85 GLN A CA 1
ATOM 637 C C . GLN A 1 85 ? -2.365 4.291 -12.553 1.00 95.69 85 GLN A C 1
ATOM 639 O O . GLN A 1 85 ? -2.681 5.204 -13.317 1.00 95.69 85 GLN A O 1
ATOM 644 N N . ARG A 1 86 ? -1.095 4.099 -12.183 1.00 94.25 86 ARG A N 1
ATOM 645 C CA . ARG A 1 86 ? 0.048 4.967 -12.521 1.00 94.25 86 ARG A CA 1
ATOM 646 C C . ARG A 1 86 ? 1.234 4.143 -13.032 1.00 94.25 86 ARG A C 1
ATOM 648 O O . ARG A 1 86 ? 2.301 4.124 -12.436 1.00 94.25 86 ARG A O 1
ATOM 655 N N . ASN A 1 87 ? 1.037 3.483 -14.173 1.00 91.62 87 ASN A N 1
ATOM 656 C CA . ASN A 1 87 ? 2.007 2.531 -14.743 1.00 91.62 87 ASN A CA 1
ATOM 657 C C . ASN A 1 87 ? 2.830 3.094 -15.911 1.00 91.62 87 ASN A C 1
ATOM 659 O O . ASN A 1 87 ? 3.502 2.336 -16.610 1.00 91.62 87 ASN A O 1
ATOM 663 N N . GLN A 1 88 ? 2.735 4.394 -16.197 1.00 91.75 88 GLN A N 1
ATOM 664 C CA . GLN A 1 88 ? 3.406 4.973 -17.358 1.00 91.75 88 GLN A CA 1
ATOM 665 C C . GLN A 1 88 ? 4.928 4.842 -17.218 1.00 91.75 88 GLN A C 1
ATOM 667 O O . GLN A 1 88 ? 5.501 5.278 -16.225 1.00 91.75 88 GLN A O 1
ATOM 672 N N . GLY A 1 89 ? 5.569 4.232 -18.219 1.00 90.75 89 GLY A N 1
ATOM 673 C CA . GLY A 1 89 ? 7.014 3.983 -18.223 1.00 90.75 89 GLY A CA 1
ATOM 674 C C . GLY A 1 89 ? 7.463 2.722 -17.475 1.00 90.75 89 GLY A C 1
ATOM 675 O O . GLY A 1 89 ? 8.655 2.436 -17.473 1.00 90.75 89 GLY A O 1
ATOM 676 N N . ILE A 1 90 ? 6.544 1.948 -16.883 1.00 89.19 90 ILE A N 1
ATOM 677 C CA . ILE A 1 90 ? 6.851 0.673 -16.217 1.00 89.19 90 ILE A CA 1
ATOM 678 C C . ILE A 1 90 ? 6.416 -0.472 -17.134 1.00 89.19 90 ILE A C 1
ATOM 680 O O . ILE A 1 90 ? 5.220 -0.669 -17.370 1.00 89.19 90 ILE A O 1
ATOM 684 N N . VAL A 1 91 ? 7.394 -1.199 -17.676 1.00 86.06 91 VAL A N 1
ATOM 685 C CA . VAL A 1 91 ? 7.167 -2.309 -18.616 1.00 86.06 91 VAL A CA 1
ATOM 686 C C . VAL A 1 91 ? 6.886 -3.604 -17.853 1.00 86.06 91 VAL A C 1
ATOM 688 O O . VAL A 1 91 ? 5.824 -4.195 -18.050 1.00 86.06 91 VAL A O 1
ATOM 691 N N . ASP A 1 92 ? 7.767 -3.960 -16.916 1.00 86.88 92 ASP A N 1
ATOM 692 C CA . ASP A 1 92 ? 7.622 -5.104 -16.011 1.00 86.88 92 ASP A CA 1
ATOM 693 C C . ASP A 1 92 ? 7.021 -4.634 -14.691 1.00 86.88 92 ASP A C 1
ATOM 695 O O . ASP A 1 92 ? 7.631 -3.877 -13.935 1.00 86.88 92 ASP A O 1
ATOM 699 N N . LYS A 1 93 ? 5.769 -5.011 -14.446 1.00 83.25 93 LYS A N 1
ATOM 700 C CA . LYS A 1 93 ? 4.935 -4.304 -13.469 1.00 83.25 93 LYS A CA 1
ATOM 701 C C . LYS A 1 93 ? 4.703 -5.073 -12.172 1.00 83.25 93 LYS A C 1
ATOM 703 O O . LYS A 1 93 ? 3.884 -4.647 -11.362 1.00 83.25 93 LYS A O 1
ATOM 708 N N . GLU A 1 94 ? 5.381 -6.194 -11.969 1.00 92.38 94 GLU A N 1
ATOM 709 C CA . GLU A 1 94 ? 5.365 -6.885 -10.683 1.00 92.38 94 GLU A CA 1
ATOM 710 C C . GLU A 1 94 ? 6.065 -6.001 -9.650 1.00 92.38 94 GLU A C 1
ATOM 712 O O . GLU A 1 94 ? 7.292 -5.934 -9.571 1.00 92.38 94 GLU A O 1
ATOM 717 N N . ILE A 1 95 ? 5.279 -5.246 -8.886 1.00 91.94 95 ILE A N 1
ATOM 718 C CA . ILE A 1 95 ? 5.840 -4.340 -7.894 1.00 91.94 95 ILE A CA 1
ATOM 719 C C . ILE A 1 95 ? 6.104 -5.153 -6.638 1.00 91.94 95 ILE A C 1
ATOM 721 O O . ILE A 1 95 ? 5.196 -5.791 -6.114 1.00 91.94 95 ILE A O 1
ATOM 725 N N . TYR A 1 96 ? 7.332 -5.111 -6.133 1.00 90.19 96 TYR A N 1
ATOM 726 C CA . TYR A 1 96 ? 7.713 -5.802 -4.896 1.00 90.19 96 TYR A CA 1
ATOM 727 C C . TYR A 1 96 ? 7.899 -4.843 -3.722 1.00 90.19 96 TYR A C 1
ATOM 729 O O . TYR A 1 96 ? 7.689 -5.215 -2.573 1.00 90.19 96 TYR A O 1
ATOM 737 N N . SER A 1 97 ? 8.307 -3.606 -4.000 1.00 89.62 97 SER A N 1
ATOM 738 C CA . SER A 1 97 ? 8.618 -2.611 -2.980 1.00 89.62 97 SER A CA 1
ATOM 739 C C . SER A 1 97 ? 8.434 -1.205 -3.536 1.00 89.62 97 SER A C 1
ATOM 741 O O . SER A 1 97 ? 8.537 -0.985 -4.744 1.00 89.62 97 SER A O 1
ATOM 743 N N . LEU A 1 98 ? 8.163 -0.254 -2.646 1.00 89.50 98 LEU A N 1
ATOM 744 C CA . LEU A 1 98 ? 8.039 1.165 -2.952 1.00 89.50 98 LEU A CA 1
ATOM 745 C C . LEU A 1 98 ? 8.812 1.975 -1.912 1.00 89.50 98 LEU A C 1
ATOM 747 O O . LEU A 1 98 ? 8.876 1.607 -0.740 1.00 89.50 98 LEU A O 1
ATOM 751 N N . ALA A 1 99 ? 9.360 3.107 -2.344 1.00 90.25 99 ALA A N 1
ATOM 752 C CA . ALA A 1 99 ? 10.030 4.064 -1.480 1.00 90.25 99 ALA A CA 1
ATOM 753 C C . ALA A 1 99 ? 9.705 5.487 -1.934 1.00 90.25 99 ALA A C 1
ATOM 755 O O . ALA A 1 99 ? 9.663 5.766 -3.132 1.00 90.25 99 ALA A O 1
ATOM 756 N N . SER A 1 100 ? 9.535 6.394 -0.979 1.00 85.88 100 SER A N 1
ATOM 757 C CA . SER A 1 100 ? 9.468 7.832 -1.229 1.00 85.88 100 SER A CA 1
ATOM 758 C C . SER A 1 100 ? 10.509 8.556 -0.394 1.00 85.88 100 SER A C 1
ATOM 760 O O . SER A 1 100 ? 10.812 8.148 0.726 1.00 85.88 100 SER A O 1
ATOM 762 N N . GLN A 1 101 ? 11.030 9.657 -0.925 1.00 82.44 101 GLN A N 1
ATOM 763 C CA . GLN A 1 101 ? 11.934 10.541 -0.200 1.00 82.44 101 GLN A CA 1
ATOM 764 C C . GLN A 1 101 ? 11.242 11.868 0.069 1.00 82.44 101 GLN A C 1
ATOM 766 O O . GLN A 1 101 ? 10.616 12.436 -0.825 1.00 82.44 101 GLN A O 1
ATOM 771 N N . LEU A 1 102 ? 11.401 12.381 1.288 1.00 79.44 102 LEU A N 1
ATOM 772 C CA . LEU A 1 102 ? 10.996 13.742 1.594 1.00 79.44 102 LEU A CA 1
ATOM 773 C C . LEU A 1 102 ? 11.944 14.704 0.878 1.00 79.44 102 LEU A C 1
ATOM 775 O O . LEU A 1 102 ? 13.169 14.606 0.998 1.00 79.44 102 LEU A O 1
ATOM 779 N N . LYS A 1 103 ? 11.386 15.665 0.148 1.00 73.88 103 LYS A N 1
ATOM 780 C CA . LYS A 1 103 ? 12.192 16.712 -0.469 1.00 73.88 103 LYS A CA 1
ATOM 781 C C . LYS A 1 103 ? 12.534 17.758 0.594 1.00 73.88 103 LYS A C 1
ATOM 783 O O . LYS A 1 103 ? 11.751 18.664 0.852 1.00 73.88 103 LYS A O 1
ATOM 788 N N . HIS A 1 104 ? 13.703 17.646 1.225 1.00 65.44 104 HIS A N 1
ATOM 789 C CA . HIS A 1 104 ? 14.194 18.715 2.094 1.00 65.44 104 HIS A CA 1
ATOM 790 C C . HIS A 1 104 ? 14.574 19.934 1.247 1.00 65.44 104 HIS A C 1
ATOM 792 O O . HIS A 1 104 ? 15.488 19.876 0.423 1.00 65.44 104 HIS A O 1
ATOM 798 N N . HIS A 1 105 ? 13.896 21.059 1.465 1.00 58.25 105 HIS A N 1
ATOM 799 C CA . HIS A 1 105 ? 14.401 22.350 1.018 1.00 58.25 105 HIS A CA 1
ATOM 800 C C . HIS A 1 105 ? 15.596 22.718 1.900 1.00 58.25 105 HIS A C 1
ATOM 802 O O . HIS A 1 105 ? 15.427 23.059 3.070 1.00 58.25 105 HIS A O 1
ATOM 808 N N . LEU A 1 106 ? 16.812 22.624 1.358 1.00 54.91 106 LEU A N 1
ATOM 809 C CA . LEU A 1 106 ? 17.967 23.243 2.002 1.00 54.91 106 LEU A CA 1
ATOM 810 C C . LEU A 1 106 ? 17.699 24.756 2.076 1.00 54.91 106 LEU A C 1
ATOM 812 O O . LEU A 1 106 ? 17.374 25.351 1.043 1.00 54.91 106 LEU A O 1
ATOM 816 N N . PRO A 1 107 ? 17.803 25.397 3.255 1.00 50.44 107 PRO A N 1
ATOM 817 C CA . PRO A 1 107 ? 17.774 26.850 3.312 1.00 50.44 107 PRO A CA 1
ATOM 818 C C . PRO A 1 107 ? 18.946 27.391 2.476 1.00 50.44 107 PRO A C 1
ATOM 820 O O . PRO A 1 107 ? 20.016 26.773 2.484 1.00 50.44 107 PRO A O 1
ATOM 823 N N . PRO A 1 108 ? 18.778 28.516 1.753 1.00 52.19 108 PRO A N 1
ATOM 824 C CA . PRO A 1 108 ? 19.880 29.112 1.009 1.00 52.19 108 PRO A CA 1
ATOM 825 C C . PRO A 1 108 ? 21.045 29.341 1.973 1.00 52.19 108 PRO A C 1
ATOM 827 O O . PRO A 1 108 ? 20.840 29.864 3.075 1.00 52.19 108 PRO A O 1
ATOM 830 N N . GLU A 1 109 ? 22.246 28.895 1.592 1.00 58.69 109 GLU A N 1
ATOM 831 C CA . GLU A 1 109 ? 23.449 29.068 2.400 1.00 58.69 109 GLU A CA 1
ATOM 832 C C . GLU A 1 109 ? 23.550 30.536 2.816 1.00 58.69 109 GLU A C 1
ATOM 834 O O . GLU A 1 109 ? 23.763 31.424 1.989 1.00 58.69 109 GLU A O 1
ATOM 839 N N . ARG A 1 110 ? 23.394 30.817 4.116 1.00 55.56 110 ARG A N 1
ATOM 840 C CA . ARG A 1 110 ? 23.817 32.108 4.649 1.00 55.56 110 ARG A CA 1
ATOM 841 C C . ARG A 1 110 ? 25.315 32.164 4.415 1.00 55.56 110 ARG A C 1
ATOM 843 O O . ARG A 1 110 ? 26.061 31.434 5.070 1.00 55.56 110 ARG A O 1
ATOM 850 N N . SER A 1 111 ? 25.721 33.003 3.468 1.00 46.91 111 SER A N 1
ATOM 851 C CA . SER A 1 111 ? 27.101 33.383 3.212 1.00 46.91 111 SER A CA 1
ATOM 852 C C . SER A 1 111 ? 27.792 33.593 4.555 1.00 46.91 111 SER A C 1
ATOM 854 O O . SER A 1 111 ? 27.525 34.546 5.289 1.00 46.91 111 SER A O 1
ATOM 856 N N . ARG A 1 112 ? 28.640 32.632 4.936 1.00 49.34 112 ARG A N 1
ATOM 857 C CA . ARG A 1 112 ? 29.455 32.734 6.140 1.00 49.34 112 ARG A CA 1
ATOM 858 C C . ARG A 1 112 ? 30.447 33.861 5.894 1.00 49.34 112 ARG A C 1
ATOM 860 O O . ARG A 1 112 ? 31.553 33.632 5.415 1.00 49.34 112 ARG A O 1
ATOM 867 N N . HIS A 1 113 ? 30.067 35.088 6.235 1.00 48.62 113 HIS A N 1
ATOM 868 C CA . HIS A 1 113 ? 31.040 36.132 6.494 1.00 48.62 113 HIS A CA 1
ATOM 869 C C . HIS A 1 113 ? 31.875 35.666 7.683 1.00 48.62 113 HIS A C 1
ATOM 871 O O . HIS A 1 113 ? 31.458 35.733 8.837 1.00 48.62 113 HIS A O 1
ATOM 877 N N . HIS A 1 114 ? 33.051 35.120 7.383 1.00 43.00 114 HIS A N 1
ATOM 878 C CA . HIS A 1 114 ? 34.070 34.848 8.378 1.00 43.00 114 HIS A CA 1
ATOM 879 C C . HIS A 1 114 ? 34.355 36.140 9.155 1.00 43.00 114 HIS A C 1
ATOM 881 O O . HIS A 1 114 ? 34.792 37.123 8.546 1.00 43.00 114 HIS A O 1
ATOM 887 N N . PRO A 1 115 ? 34.180 36.171 10.488 1.00 45.28 115 PRO A N 1
ATOM 888 C CA . PRO A 1 115 ? 34.715 37.269 11.265 1.00 45.28 115 PRO A CA 1
ATOM 889 C C . PRO A 1 115 ? 36.241 37.170 11.184 1.00 45.28 115 PRO A C 1
ATOM 891 O O . PRO A 1 115 ? 36.841 36.173 11.597 1.00 45.28 115 PRO A O 1
ATOM 894 N N . ARG A 1 116 ? 36.884 38.194 10.606 1.00 44.78 116 ARG A N 1
ATOM 895 C CA . ARG A 1 116 ? 38.345 38.331 10.602 1.00 44.78 116 ARG A CA 1
ATOM 896 C C . ARG A 1 116 ? 38.838 38.199 12.045 1.00 44.78 116 ARG A C 1
ATOM 898 O O . ARG A 1 116 ? 38.570 39.065 12.874 1.00 44.78 116 ARG A O 1
ATOM 905 N N . ARG A 1 117 ? 39.564 37.115 12.344 1.00 48.19 117 ARG A N 1
ATOM 906 C CA . ARG A 1 117 ? 40.262 36.929 13.622 1.00 48.19 117 ARG A CA 1
ATOM 907 C C . ARG A 1 117 ? 41.169 38.140 13.862 1.00 48.19 117 ARG A C 1
ATOM 909 O O . ARG A 1 117 ? 42.203 38.276 13.210 1.00 48.19 117 ARG A O 1
ATOM 916 N N . ARG A 1 118 ? 40.806 39.010 14.811 1.00 47.81 118 ARG A N 1
ATOM 917 C CA . ARG A 1 118 ? 41.752 39.963 15.401 1.00 47.81 118 ARG A CA 1
ATOM 918 C C . ARG A 1 118 ? 42.849 39.139 16.076 1.00 47.81 118 ARG A C 1
ATOM 920 O O . ARG A 1 118 ? 42.583 38.424 17.038 1.00 47.81 118 ARG A O 1
ATOM 927 N N . ARG A 1 119 ? 44.074 39.207 15.547 1.00 44.47 119 ARG A N 1
ATOM 928 C CA . ARG A 1 119 ? 45.269 38.667 16.205 1.00 44.47 119 ARG A CA 1
ATOM 929 C C . ARG A 1 119 ? 45.458 39.417 17.526 1.00 44.47 119 ARG A C 1
ATOM 931 O O . ARG A 1 119 ? 45.899 40.563 17.518 1.00 44.47 119 ARG A O 1
ATOM 938 N N . SER A 1 120 ? 45.130 38.788 18.651 1.00 50.53 120 SER A N 1
ATOM 939 C CA . SER A 1 120 ? 45.598 39.246 19.955 1.00 50.53 120 SER A CA 1
ATOM 940 C C . SER A 1 120 ? 47.096 38.949 20.048 1.00 50.53 120 SER A C 1
ATOM 942 O O . SER A 1 120 ? 47.532 37.798 20.046 1.00 50.53 120 SER A O 1
ATOM 944 N N . ARG A 1 121 ? 47.909 40.009 20.062 1.00 49.97 121 ARG A N 1
ATOM 945 C CA . ARG A 1 121 ? 49.328 39.925 20.415 1.00 49.97 121 ARG A CA 1
ATOM 946 C C . ARG A 1 121 ? 49.410 39.481 21.878 1.00 49.97 121 ARG A C 1
ATOM 948 O O . ARG A 1 121 ? 49.074 40.256 22.767 1.00 49.97 121 ARG A O 1
ATOM 955 N N . ARG A 1 122 ? 49.820 38.235 22.128 1.00 50.56 122 ARG A N 1
ATOM 956 C CA . ARG A 1 122 ? 50.265 37.805 23.459 1.00 50.56 122 ARG A CA 1
ATOM 957 C C . ARG A 1 122 ? 51.645 38.414 23.706 1.00 50.56 122 ARG A C 1
ATOM 959 O O . ARG A 1 122 ? 52.590 38.095 22.992 1.00 50.56 122 ARG A O 1
ATOM 966 N N . PHE A 1 123 ? 51.728 39.309 24.683 1.00 48.38 123 PHE A N 1
ATOM 967 C CA . PHE A 1 123 ? 52.982 39.727 25.301 1.00 48.38 123 PHE A CA 1
ATOM 968 C C . PHE A 1 123 ? 53.487 38.589 26.203 1.00 48.38 123 PHE A C 1
ATOM 970 O O . PHE A 1 123 ? 52.739 38.099 27.048 1.00 48.38 123 PHE A O 1
ATOM 977 N N . SER A 1 124 ? 54.740 38.174 26.015 1.00 53.53 124 SER A N 1
ATOM 978 C CA . SER A 1 124 ? 55.469 37.287 26.932 1.00 53.53 124 SER A CA 1
ATOM 979 C C . SER A 1 124 ? 56.183 38.131 27.994 1.00 53.53 124 SER A C 1
ATOM 981 O O . SER A 1 124 ? 56.871 39.079 27.611 1.00 53.53 124 SER A O 1
ATOM 983 N N . PRO A 1 125 ? 56.110 37.810 29.298 1.00 58.03 125 PRO A N 1
ATOM 984 C CA . PRO A 1 125 ? 56.995 38.412 30.283 1.00 58.03 125 PRO A CA 1
ATOM 985 C C . PRO A 1 125 ? 58.320 37.643 30.313 1.00 58.03 125 PRO A C 1
ATOM 987 O O . PRO A 1 125 ? 58.359 36.448 30.609 1.00 58.03 125 PRO A O 1
ATOM 990 N N . HIS A 1 126 ? 59.418 38.337 30.013 1.00 51.97 126 HIS A N 1
ATOM 991 C CA . HIS A 1 126 ? 60.760 37.846 30.299 1.00 51.97 126 HIS A CA 1
ATOM 992 C C . HIS A 1 126 ? 61.014 37.891 31.808 1.00 51.97 126 HIS A C 1
ATOM 994 O O . HIS A 1 126 ? 60.975 38.946 32.436 1.00 51.97 126 HIS A O 1
ATOM 1000 N N . TYR A 1 127 ? 61.308 36.724 32.369 1.00 44.19 127 TYR A N 1
ATOM 1001 C CA . TYR A 1 127 ? 61.828 36.541 33.716 1.00 44.19 127 TYR A CA 1
ATOM 1002 C C . TYR A 1 127 ? 63.293 37.010 33.750 1.00 44.19 127 TYR A C 1
ATOM 1004 O O . TYR A 1 127 ? 64.117 36.487 32.995 1.00 44.19 127 TYR A O 1
ATOM 1012 N N . ARG A 1 128 ? 63.659 37.956 34.624 1.00 53.59 128 ARG A N 1
ATOM 1013 C CA . ARG A 1 128 ? 65.069 38.211 34.961 1.00 53.59 128 ARG A CA 1
ATOM 1014 C C . ARG A 1 128 ? 65.228 38.347 36.471 1.00 53.59 128 ARG A C 1
ATOM 1016 O O . ARG A 1 128 ? 64.655 39.231 37.092 1.00 53.59 128 ARG A O 1
ATOM 1023 N N . ARG A 1 129 ? 66.002 37.412 37.024 1.00 53.41 129 ARG A N 1
ATOM 1024 C CA . ARG A 1 129 ? 66.484 37.367 38.407 1.00 53.41 129 ARG A CA 1
ATOM 1025 C C . ARG A 1 129 ? 67.429 38.541 38.681 1.00 53.41 129 ARG A C 1
ATOM 1027 O O . ARG A 1 129 ? 68.347 38.743 37.884 1.00 53.41 129 ARG A O 1
ATOM 1034 N N . ARG A 1 130 ? 67.293 39.181 39.837 1.00 52.03 130 ARG A N 1
ATOM 1035 C CA . ARG A 1 130 ? 68.245 39.136 40.960 1.00 52.03 130 ARG A CA 1
ATOM 1036 C C . ARG A 1 130 ? 67.659 39.877 42.150 1.00 52.03 130 ARG A C 1
ATOM 1038 O O . ARG A 1 130 ? 66.968 40.885 41.903 1.00 52.03 130 ARG A O 1
#

Secondary structure (DSSP, 8-state):
-------SS------SS--SEEEEEETTEEEEEEEETTEEEEEEEEEET--EEEEEEETTTTEEEEEETTTEEEEESSTTSS-EE--TT-SS-------------PPP--------------PPPPP---